Protein AF-0000000086688733 (afdb_homodimer)

pLDDT: mean 89.43, std 11.01, range [38.81, 97.88]

Radius of gyration: 18.64 Å; Cα contacts (8 Å, |Δi|>4): 135; chains: 2; bounding box: 30×59×41 Å

Foldseek 3Di:
DLVVLLVLLVVCLQVVHDLVRSCVVVVDDSCSSVVSLVVVLVVLVVVCVVDVPDDLCNSCVVVVHDSVSSVCSVVVVVVD/DLVVLLVLLVVCLQVVHDLVRSCVVVVDDSCSSVVSVVVVLVVLVVVCVVDVPDDLCNSCVVVVHDSVSSVCSVVVVVVD

Secondary structure (DSSP, 8-state):
-HHHHHHHHHHHHHTT--HHHHHHHHT--HHHHHHHHHHHHHHHHHHHHH-TT--HHHHHHHHT--HHHHHHHHHHHHT-/-HHHHHHHHHHHHHTT--HHHHHHHHT--HHHHHHHHHHHHHHHHHHHHH-TT--HHHHHHHHT--HHHHHHHHHHHHT-

Sequence (160 aa):
MEEEKKHVMFASFRAERSPKEVIQFFNYPKSTVYDQTDEFVAEVKRKANEDRNKSCAKLAAEMGYSKQTIANTINRDLGYMEEEKKHVMFASFRAERSPKEVIQFFNYPKSTVYDQTDEFVAEVKRKANEDRNKSCAKLAAEMGYSKQTIANTINRDLGY

Nearest PDB structures (foldseek):
  2ia0-assembly1_A  TM=8.803E-01  e=1.432E+00  Pyrococcus furiosus
  2cfx-assembly1_C  TM=8.503E-01  e=2.132E+00  Bacillus subtilis
  4pcq-assembly2_C  TM=7.823E-01  e=2.678E+00  Mycobacterium tuberculosis H37Rv
  5duk-assembly1_B  TM=8.386E-01  e=3.989E+00  Thermoplasmatales archaeon SCGC AB-539-N05
  3qp6-assembly1_A-2  TM=6.882E-01  e=3.176E+00  Chromobacterium violaceum

Organism: Caligus rogercresseyi (NCBI:txid217165)

Structure (mmCIF, N/CA/C/O backbone):
data_AF-0000000086688733-model_v1
#
loop_
_entity.id
_entity.type
_entity.pdbx_description
1 polymer 'Uncharacterized protein'
#
loop_
_atom_site.group_PDB
_atom_site.id
_atom_site.type_symbol
_atom_site.label_atom_id
_atom_site.label_alt_id
_atom_site.label_comp_id
_atom_site.label_asym_id
_atom_site.label_entity_id
_atom_site.label_seq_id
_atom_site.pdbx_PDB_ins_code
_atom_site.Cartn_x
_atom_site.Cartn_y
_atom_site.Cartn_z
_atom_site.occupancy
_atom_site.B_iso_or_equiv
_atom_site.auth_seq_id
_atom_site.auth_comp_id
_atom_site.auth_asym_id
_atom_site.auth_atom_id
_atom_site.pdbx_PDB_model_num
ATOM 1 N N . MET A 1 1 ? 6.957 0.441 -9.945 1 65.12 1 MET A N 1
ATOM 2 C CA . MET A 1 1 ? 7.473 0.254 -8.594 1 65.12 1 MET A CA 1
ATOM 3 C C . MET A 1 1 ? 7.418 1.558 -7.801 1 65.12 1 MET A C 1
ATOM 5 O O . MET A 1 1 ? 6.918 1.585 -6.676 1 65.12 1 MET A O 1
ATOM 9 N N . GLU A 1 2 ? 7.762 2.635 -8.5 1 75.75 2 GLU A N 1
ATOM 10 C CA . GLU A 1 2 ? 7.77 3.906 -7.781 1 75.75 2 GLU A CA 1
ATOM 11 C C . GLU A 1 2 ? 6.355 4.359 -7.441 1 75.75 2 GLU A C 1
ATOM 13 O O . GLU A 1 2 ? 6.086 4.789 -6.316 1 75.75 2 GLU A O 1
ATOM 18 N N . GLU A 1 3 ? 5.449 4.125 -8.359 1 84.75 3 GLU A N 1
ATOM 19 C CA . GLU A 1 3 ? 4.066 4.52 -8.125 1 84.75 3 GLU A CA 1
ATOM 20 C C . GLU A 1 3 ? 3.414 3.648 -7.055 1 84.75 3 GLU A C 1
ATOM 22 O O . GLU A 1 3 ? 2.652 4.141 -6.223 1 84.75 3 GLU A O 1
ATOM 27 N N . GLU A 1 4 ? 3.766 2.484 -7.047 1 88.25 4 GLU A N 1
ATOM 28 C CA . GLU A 1 4 ? 3.248 1.554 -6.051 1 88.25 4 GLU A CA 1
ATOM 29 C C . GLU A 1 4 ? 3.664 1.969 -4.641 1 88.25 4 GLU A C 1
ATOM 31 O O . GLU A 1 4 ? 2.834 2.004 -3.729 1 88.25 4 GLU A O 1
ATOM 36 N N . LYS A 1 5 ? 4.883 2.32 -4.551 1 90.94 5 LYS A N 1
ATOM 37 C CA . LYS A 1 5 ? 5.398 2.709 -3.242 1 90.94 5 LYS A CA 1
ATOM 38 C C . LYS A 1 5 ? 4.715 3.977 -2.736 1 90.94 5 LYS A C 1
ATOM 40 O O . LYS A 1 5 ? 4.426 4.098 -1.544 1 90.94 5 LYS A O 1
ATOM 45 N N . LYS A 1 6 ? 4.445 4.832 -3.682 1 90.94 6 LYS A N 1
ATOM 46 C CA . LYS A 1 6 ? 3.766 6.07 -3.318 1 90.94 6 LYS A CA 1
ATOM 47 C C . LYS A 1 6 ? 2.365 5.789 -2.777 1 90.94 6 LYS A C 1
ATOM 49 O O . LYS A 1 6 ? 1.959 6.367 -1.767 1 90.94 6 LYS A O 1
ATOM 54 N N . HIS A 1 7 ? 1.675 4.949 -3.398 1 94.25 7 HIS A N 1
ATOM 55 C CA . HIS A 1 7 ? 0.324 4.617 -2.959 1 94.25 7 HIS A CA 1
ATOM 56 C C . HIS A 1 7 ? 0.345 3.877 -1.626 1 94.25 7 HIS A C 1
ATOM 58 O O . HIS A 1 7 ? -0.545 4.062 -0.793 1 94.25 7 HIS A O 1
ATOM 64 N N . VAL A 1 8 ? 1.324 3.061 -1.447 1 96.81 8 VAL A N 1
ATOM 65 C CA . VAL A 1 8 ? 1.488 2.35 -0.185 1 96.81 8 VAL A CA 1
ATOM 66 C C . VAL A 1 8 ? 1.729 3.348 0.945 1 96.81 8 VAL A C 1
ATOM 68 O O . VAL A 1 8 ? 1.151 3.223 2.027 1 96.81 8 VAL A O 1
ATOM 71 N N . MET A 1 9 ? 2.539 4.289 0.609 1 95.38 9 MET A N 1
ATOM 72 C CA . MET A 1 9 ? 2.85 5.293 1.625 1 95.38 9 MET A CA 1
ATOM 73 C C . MET A 1 9 ? 1.621 6.133 1.951 1 95.38 9 MET A C 1
ATOM 75 O O . MET A 1 9 ? 1.336 6.398 3.121 1 95.38 9 MET A O 1
ATOM 79 N N . PHE A 1 10 ? 0.881 6.48 0.995 1 93.88 10 PHE A N 1
ATOM 80 C CA . PHE A 1 10 ? -0.336 7.254 1.209 1 93.88 10 PHE A CA 1
ATOM 81 C C . PHE A 1 10 ? -1.321 6.484 2.078 1 93.88 10 PHE A C 1
ATOM 83 O O . PHE A 1 10 ? -1.882 7.035 3.029 1 93.88 10 PHE A O 1
ATOM 90 N N . ALA A 1 11 ? -1.487 5.277 1.754 1 96.06 11 ALA A N 1
ATOM 91 C CA . ALA A 1 11 ? -2.393 4.434 2.531 1 96.06 11 ALA A CA 1
ATOM 92 C C . ALA A 1 11 ? -1.896 4.273 3.965 1 96.06 11 ALA A C 1
ATOM 94 O O . ALA A 1 11 ? -2.695 4.23 4.902 1 96.06 11 ALA A O 1
ATOM 95 N N . SER A 1 12 ? -0.616 4.152 4.066 1 96.44 12 SER A N 1
ATOM 96 C CA . SER A 1 12 ? -0.019 3.984 5.387 1 96.44 12 SER A CA 1
ATOM 97 C C . SER A 1 12 ? -0.209 5.23 6.242 1 96.44 12 SER A C 1
ATOM 99 O O . SER A 1 12 ? -0.48 5.133 7.441 1 96.44 12 SER A O 1
ATOM 101 N N . PHE A 1 13 ? -0.098 6.398 5.641 1 93.38 13 PHE A N 1
ATOM 102 C CA . PHE A 1 13 ? -0.333 7.648 6.355 1 93.38 13 PHE A CA 1
ATOM 103 C C . PHE A 1 13 ? -1.78 7.738 6.824 1 93.38 13 PHE A C 1
ATOM 105 O O . PHE A 1 13 ? -2.047 8.148 7.953 1 93.38 13 PHE A O 1
ATOM 112 N N . ARG A 1 14 ? -2.633 7.305 5.977 1 93.06 14 ARG A N 1
ATOM 113 C CA . ARG A 1 14 ? -4.051 7.352 6.312 1 93.06 14 ARG A CA 1
ATOM 114 C C . ARG A 1 14 ? -4.375 6.402 7.461 1 93.06 14 ARG A C 1
ATOM 116 O O . ARG A 1 14 ? -5.25 6.684 8.281 1 93.06 14 ARG A O 1
ATOM 123 N N . ALA A 1 15 ? -3.684 5.398 7.48 1 94.25 15 ALA A N 1
ATOM 124 C CA . ALA A 1 15 ? -3.881 4.398 8.531 1 94.25 15 ALA A CA 1
ATOM 125 C C . ALA A 1 15 ? -3.059 4.738 9.766 1 94.25 15 ALA A C 1
ATOM 127 O O . ALA A 1 15 ? -3.047 3.979 10.742 1 94.25 15 ALA A O 1
ATOM 128 N N . GLU A 1 16 ? -2.297 5.859 9.703 1 92.38 16 GLU A N 1
ATOM 129 C CA . GLU A 1 16 ? -1.505 6.383 10.805 1 92.38 16 GLU A CA 1
ATOM 130 C C . GLU A 1 16 ? -0.425 5.391 11.234 1 92.38 16 GLU A C 1
ATOM 132 O O . GLU A 1 16 ? -0.207 5.18 12.43 1 92.38 16 GLU A O 1
ATOM 137 N N . ARG A 1 17 ? 0.134 4.789 10.25 1 94.88 17 ARG A N 1
ATOM 138 C CA . ARG A 1 17 ? 1.258 3.896 10.508 1 94.88 17 ARG A CA 1
ATOM 139 C C . ARG A 1 17 ? 2.566 4.676 10.594 1 94.88 17 ARG A C 1
ATOM 141 O O . ARG A 1 17 ? 2.795 5.605 9.82 1 94.88 17 ARG A O 1
ATOM 148 N N . SER A 1 18 ? 3.443 4.219 11.531 1 93.06 18 SER A N 1
ATOM 149 C CA . SER A 1 18 ? 4.758 4.844 11.633 1 93.06 18 SER A CA 1
ATOM 150 C C . SER A 1 18 ? 5.695 4.352 10.531 1 93.06 18 SER A C 1
ATOM 152 O O . SER A 1 18 ? 5.48 3.279 9.969 1 93.06 18 SER A O 1
ATOM 154 N N . PRO A 1 19 ? 6.742 5.121 10.258 1 94.5 19 PRO A N 1
ATOM 155 C CA . PRO A 1 19 ? 7.738 4.664 9.289 1 94.5 19 PRO A CA 1
ATOM 156 C C . PRO A 1 19 ? 8.328 3.305 9.641 1 94.5 19 PRO A C 1
ATOM 158 O O . PRO A 1 19 ? 8.531 2.465 8.766 1 94.5 19 PRO A O 1
ATOM 161 N N . LYS A 1 20 ? 8.484 3.094 10.914 1 96.56 20 LYS A N 1
ATOM 162 C CA . LYS A 1 20 ? 9.039 1.82 11.359 1 96.56 20 LYS A CA 1
ATOM 163 C C . LYS A 1 20 ? 8.102 0.664 11.031 1 96.56 20 LYS A C 1
ATOM 165 O O . LYS A 1 20 ? 8.547 -0.394 10.578 1 96.56 20 LYS A O 1
ATOM 170 N N . GLU A 1 21 ? 6.824 0.851 11.258 1 97.19 21 GLU A N 1
ATOM 171 C CA . GLU A 1 21 ? 5.836 -0.18 10.953 1 97.19 21 GLU A CA 1
ATOM 172 C C . GLU A 1 21 ? 5.797 -0.481 9.461 1 97.19 21 GLU A C 1
ATOM 174 O O . GLU A 1 21 ? 5.68 -1.642 9.062 1 97.19 21 GLU A O 1
ATOM 179 N N . VAL A 1 22 ? 5.879 0.521 8.68 1 97.88 22 VAL A N 1
ATOM 180 C CA . VAL A 1 22 ? 5.82 0.369 7.227 1 97.88 22 VAL A CA 1
ATOM 181 C C . VAL A 1 22 ? 7.047 -0.401 6.738 1 97.88 22 VAL A C 1
ATOM 183 O O . VAL A 1 22 ? 6.93 -1.297 5.898 1 97.88 22 VAL A O 1
ATOM 186 N N . ILE A 1 23 ? 8.211 -0.039 7.273 1 97.62 23 ILE A N 1
ATOM 187 C CA . ILE A 1 23 ? 9.461 -0.712 6.914 1 97.62 23 ILE A CA 1
ATOM 188 C C . ILE A 1 23 ? 9.352 -2.201 7.234 1 97.62 23 ILE A C 1
ATOM 190 O O . ILE A 1 23 ? 9.68 -3.047 6.398 1 97.62 23 ILE A O 1
ATOM 194 N N . GLN A 1 24 ? 8.828 -2.494 8.375 1 97.62 24 GLN A N 1
ATOM 195 C CA . GLN A 1 24 ? 8.742 -3.879 8.828 1 97.62 24 GLN A CA 1
ATOM 196 C C . GLN A 1 24 ? 7.688 -4.652 8.039 1 97.62 24 GLN A C 1
ATOM 198 O O . GLN A 1 24 ? 7.883 -5.828 7.723 1 97.62 24 GLN A O 1
ATOM 203 N N . PHE A 1 25 ? 6.645 -3.99 7.699 1 97.69 25 PHE A N 1
ATOM 204 C CA . PHE A 1 25 ? 5.527 -4.66 7.043 1 97.69 25 PHE A CA 1
ATOM 205 C C . PHE A 1 25 ? 5.867 -4.98 5.59 1 97.69 25 PHE A C 1
ATOM 207 O O . PHE A 1 25 ? 5.523 -6.055 5.09 1 97.69 25 PHE A O 1
ATOM 214 N N . PHE A 1 26 ? 6.59 -4.137 4.934 1 97.06 26 PHE A N 1
ATOM 215 C CA . PHE A 1 26 ? 6.801 -4.289 3.5 1 97.06 26 PHE A CA 1
ATOM 216 C C . PHE A 1 26 ? 8.258 -4.645 3.201 1 97.06 26 PHE A C 1
ATOM 218 O O . PHE A 1 26 ? 8.594 -5.008 2.072 1 97.06 26 PHE A O 1
ATOM 225 N N . ASN A 1 27 ? 9.125 -4.535 4.18 1 95.56 27 ASN A N 1
ATOM 226 C CA . ASN A 1 27 ? 10.555 -4.73 4.012 1 95.56 27 ASN A CA 1
ATOM 227 C C . ASN A 1 27 ? 11.148 -3.727 3.027 1 95.56 27 ASN A C 1
ATOM 229 O O . ASN A 1 27 ? 11.938 -4.094 2.154 1 95.56 27 ASN A O 1
ATOM 233 N N . TYR A 1 28 ? 10.648 -2.57 3.121 1 96.25 28 TYR A N 1
ATOM 234 C CA . TYR A 1 28 ? 11.164 -1.483 2.297 1 96.25 28 TYR A CA 1
ATOM 235 C C . TYR A 1 28 ? 12.461 -0.923 2.877 1 96.25 28 TYR A C 1
ATOM 237 O O . TYR A 1 28 ? 12.656 -0.941 4.094 1 96.25 28 TYR A O 1
ATOM 245 N N . PRO A 1 29 ? 13.328 -0.4 1.983 1 96.38 29 PRO A N 1
ATOM 246 C CA . PRO A 1 29 ? 14.5 0.3 2.521 1 96.38 29 PRO A CA 1
ATOM 247 C C . PRO A 1 29 ? 14.117 1.503 3.383 1 96.38 29 PRO A C 1
ATOM 249 O O . PRO A 1 29 ? 13.18 2.227 3.059 1 96.38 29 PRO A O 1
ATOM 252 N N . LYS A 1 30 ? 14.875 1.743 4.426 1 96.5 30 LYS A N 1
ATOM 253 C CA . LYS A 1 30 ? 14.633 2.848 5.348 1 96.5 30 LYS A CA 1
ATOM 254 C C . LYS A 1 30 ? 14.617 4.184 4.613 1 96.5 30 LYS A C 1
ATOM 256 O O . LYS A 1 30 ? 13.727 5.012 4.84 1 96.5 30 LYS A O 1
ATOM 261 N N . SER A 1 31 ? 15.5 4.32 3.748 1 95.94 31 SER A N 1
ATOM 262 C CA . SER A 1 31 ? 15.633 5.594 3.051 1 95.94 31 SER A CA 1
ATOM 263 C C . SER A 1 31 ? 14.375 5.906 2.234 1 95.94 31 SER A C 1
ATOM 265 O O . SER A 1 31 ? 13.914 7.047 2.213 1 95.94 31 SER A O 1
ATOM 267 N N . THR A 1 32 ? 13.867 4.91 1.608 1 94.81 32 THR A N 1
ATOM 268 C CA . THR A 1 32 ? 12.664 5.082 0.796 1 94.81 32 THR A CA 1
ATOM 269 C C . THR A 1 32 ? 11.492 5.543 1.655 1 94.81 32 THR A C 1
ATOM 271 O O . THR A 1 32 ? 10.789 6.492 1.3 1 94.81 32 THR A O 1
ATOM 274 N N . VAL A 1 33 ? 11.328 4.941 2.754 1 96.75 33 VAL A N 1
ATOM 275 C CA . VAL A 1 33 ? 10.195 5.223 3.627 1 96.75 33 VAL A CA 1
ATOM 276 C C . VAL A 1 33 ? 10.359 6.605 4.258 1 96.75 33 VAL A C 1
ATOM 278 O O . VAL A 1 33 ? 9.422 7.406 4.266 1 96.75 33 VAL A O 1
ATOM 281 N N . TYR A 1 34 ? 11.516 6.926 4.66 1 95.94 34 TYR A N 1
ATOM 282 C CA . TYR A 1 34 ? 11.734 8.203 5.336 1 95.94 34 TYR A CA 1
ATOM 283 C C . TYR A 1 34 ? 11.711 9.359 4.34 1 95.94 34 TYR A C 1
ATOM 285 O O . TYR A 1 34 ? 11.227 10.445 4.66 1 95.94 34 TYR A O 1
ATOM 293 N N . ASP A 1 35 ? 12.188 9.086 3.137 1 94.81 35 ASP A N 1
ATOM 294 C CA . ASP A 1 35 ? 12.109 10.117 2.105 1 94.81 35 ASP A CA 1
ATOM 295 C C . ASP A 1 35 ? 10.664 10.484 1.809 1 94.81 35 ASP A C 1
ATOM 297 O O . ASP A 1 35 ? 10.32 11.672 1.72 1 94.81 35 ASP A O 1
ATOM 301 N N . GLN A 1 36 ? 9.883 9.484 1.698 1 94.81 36 GLN A N 1
ATOM 302 C CA . GLN A 1 36 ? 8.469 9.727 1.399 1 94.81 36 GLN A CA 1
ATOM 303 C C . GLN A 1 36 ? 7.762 10.375 2.584 1 94.81 36 GLN A C 1
ATOM 305 O O . GLN A 1 36 ? 6.859 11.195 2.398 1 94.81 36 GLN A O 1
ATOM 310 N N . THR A 1 37 ? 8.086 9.984 3.754 1 94.25 37 THR A N 1
ATOM 311 C CA . THR A 1 37 ? 7.516 10.586 4.953 1 94.25 37 THR A CA 1
ATOM 312 C C . THR A 1 37 ? 7.875 12.07 5.035 1 94.25 37 THR A C 1
ATOM 314 O O . THR A 1 37 ? 7.02 12.906 5.328 1 94.25 37 THR A O 1
ATOM 317 N N . ASP A 1 38 ? 9.133 12.336 4.738 1 93.25 38 ASP A N 1
ATOM 318 C CA . ASP A 1 38 ? 9.594 13.719 4.762 1 93.25 38 ASP A CA 1
ATOM 319 C C . ASP A 1 38 ? 8.859 14.562 3.719 1 93.25 38 ASP A C 1
ATOM 321 O O . ASP A 1 38 ? 8.516 15.719 3.973 1 93.25 38 ASP A O 1
ATOM 325 N N . GLU A 1 39 ? 8.688 14 2.607 1 93.75 39 GLU A N 1
ATOM 326 C CA . GLU A 1 39 ? 7.961 14.703 1.553 1 93.75 39 GLU A CA 1
ATOM 327 C C . GLU A 1 39 ? 6.527 15.008 1.98 1 93.75 39 GLU A C 1
ATOM 329 O O . GLU A 1 39 ? 6.008 16.094 1.704 1 93.75 39 GLU A O 1
ATOM 334 N N . PHE A 1 40 ? 5.941 14.031 2.584 1 93.94 40 PHE A N 1
ATOM 335 C CA . PHE A 1 40 ? 4.582 14.203 3.088 1 93.94 40 PHE A CA 1
ATOM 336 C C . PHE A 1 40 ? 4.531 15.328 4.121 1 93.94 40 PHE A C 1
ATOM 338 O O . PHE A 1 40 ? 3.666 16.203 4.051 1 93.94 40 PHE A O 1
ATOM 345 N N . VAL A 1 41 ? 5.391 15.328 5.031 1 93 41 VAL A N 1
ATOM 346 C CA . VAL A 1 41 ? 5.441 16.328 6.086 1 93 41 VAL A CA 1
ATOM 347 C C . VAL A 1 41 ? 5.648 17.719 5.473 1 93 41 VAL A C 1
ATOM 349 O O . VAL A 1 41 ? 4.984 18.688 5.863 1 93 41 VAL A O 1
ATOM 352 N N . ALA A 1 42 ? 6.523 17.781 4.52 1 93.19 42 ALA A N 1
ATOM 353 C CA . ALA A 1 42 ? 6.812 19.062 3.854 1 93.19 42 ALA A CA 1
ATOM 354 C C . ALA A 1 42 ? 5.574 19.594 3.139 1 93.19 42 ALA A C 1
ATOM 356 O O . ALA A 1 42 ? 5.312 20.797 3.16 1 93.19 42 ALA A O 1
ATOM 357 N N . GLU A 1 43 ? 4.891 18.719 2.557 1 93.25 43 GLU A N 1
ATOM 358 C CA . GLU A 1 43 ? 3.678 19.109 1.849 1 93.25 43 GLU A CA 1
ATOM 359 C C . GLU A 1 43 ? 2.617 19.625 2.818 1 93.25 43 GLU A C 1
ATOM 361 O O . GLU A 1 43 ? 1.952 20.625 2.545 1 93.25 43 GLU A O 1
ATOM 366 N N . VAL A 1 44 ? 2.412 18.922 3.848 1 92.81 44 VAL A N 1
ATOM 367 C CA . VAL A 1 44 ? 1.442 19.328 4.859 1 92.81 44 VAL A CA 1
ATOM 368 C C . VAL A 1 44 ? 1.807 20.719 5.395 1 92.81 44 VAL A C 1
ATOM 370 O O . VAL A 1 44 ? 0.944 21.594 5.512 1 92.81 44 VAL A O 1
ATOM 373 N N . LYS A 1 45 ? 3.035 20.891 5.613 1 90.62 45 LYS A N 1
ATOM 374 C CA . LYS A 1 45 ? 3.506 22.156 6.152 1 90.62 45 LYS A CA 1
ATOM 375 C C . LYS A 1 45 ? 3.332 23.281 5.137 1 90.62 45 LYS A C 1
ATOM 377 O O . LYS A 1 45 ? 2.941 24.406 5.496 1 90.62 45 LYS A O 1
ATOM 382 N N . ARG A 1 46 ? 3.703 22.984 4.012 1 92.44 46 ARG A N 1
ATOM 383 C CA . ARG A 1 46 ? 3.564 23.969 2.949 1 92.44 46 ARG A CA 1
ATOM 384 C C . ARG A 1 46 ? 2.119 24.438 2.83 1 92.44 46 ARG A C 1
ATOM 386 O O . ARG A 1 46 ? 1.858 25.641 2.773 1 92.44 46 ARG A O 1
ATOM 393 N N . LYS A 1 47 ? 1.259 23.562 2.812 1 91.94 47 LYS A N 1
ATOM 394 C CA . LYS A 1 47 ? -0.158 23.891 2.676 1 91.94 47 LYS A CA 1
ATOM 395 C C . LYS A 1 47 ? -0.671 24.641 3.904 1 91.94 47 LYS A C 1
ATOM 397 O O . LYS A 1 47 ? -1.501 25.531 3.785 1 91.94 47 LYS A O 1
ATOM 402 N N . ALA A 1 48 ? -0.232 24.188 5.066 1 89.25 48 ALA A N 1
ATOM 403 C CA . ALA A 1 48 ? -0.604 24.859 6.305 1 89.25 48 ALA A CA 1
ATOM 404 C C . ALA A 1 48 ? -0.107 26.297 6.309 1 89.25 48 ALA A C 1
ATOM 406 O O . ALA A 1 48 ? -0.789 27.203 6.812 1 89.25 48 ALA A O 1
ATOM 407 N N . ASN A 1 49 ? 1.015 26.516 5.672 1 89.31 49 ASN A N 1
ATOM 408 C CA . ASN A 1 49 ? 1.629 27.828 5.656 1 89.31 49 ASN A CA 1
ATOM 409 C C . ASN A 1 49 ? 1.008 28.734 4.586 1 89.31 49 ASN A C 1
ATOM 411 O O . ASN A 1 49 ? 1.059 29.953 4.691 1 89.31 49 ASN A O 1
ATOM 415 N N . GLU A 1 50 ? 0.614 28.141 3.561 1 90.19 50 GLU A N 1
ATOM 416 C CA . GLU A 1 50 ? -0.03 28.891 2.49 1 90.19 50 GLU A CA 1
ATOM 417 C C . GLU A 1 50 ? -1.284 29.609 2.994 1 90.19 50 GLU A C 1
ATOM 419 O O . GLU A 1 50 ? -1.614 30.703 2.531 1 90.19 50 GLU A O 1
ATOM 424 N N . ASP A 1 51 ? -2.027 28.984 3.881 1 84.25 51 ASP A N 1
ATOM 425 C CA . ASP A 1 51 ? -3.191 29.594 4.52 1 84.25 51 ASP A CA 1
ATOM 426 C C . ASP A 1 51 ? -3.207 29.297 6.02 1 84.25 51 ASP A C 1
ATOM 428 O O . ASP A 1 51 ? -3.797 28.312 6.461 1 84.25 51 ASP A O 1
ATOM 432 N N . ARG A 1 52 ? -2.748 30.172 6.77 1 79.81 52 ARG A N 1
ATOM 433 C CA . ARG A 1 52 ? -2.566 30.016 8.203 1 79.81 52 ARG A CA 1
ATOM 434 C C . ARG A 1 52 ? -3.906 30.031 8.938 1 79.81 52 ARG A C 1
ATOM 436 O O . ARG A 1 52 ? -4.012 29.562 10.07 1 79.81 52 ARG A O 1
ATOM 443 N N . ASN A 1 53 ? -4.863 30.5 8.234 1 83.38 53 ASN A N 1
ATOM 444 C CA . ASN A 1 53 ? -6.188 30.562 8.852 1 83.38 53 ASN A CA 1
ATOM 445 C C . ASN A 1 53 ? -6.969 29.281 8.617 1 83.38 53 ASN A C 1
ATOM 447 O O . ASN A 1 53 ? -8.078 29.109 9.141 1 83.38 53 ASN A O 1
ATOM 451 N N . LYS A 1 54 ? -6.32 28.391 7.914 1 85.5 54 LYS A N 1
ATOM 452 C CA . LYS A 1 54 ? -6.992 27.141 7.621 1 85.5 54 LYS A CA 1
ATOM 453 C C . LYS A 1 54 ? -6.945 26.203 8.82 1 85.5 54 LYS A C 1
ATOM 455 O O . LYS A 1 54 ? -5.887 26 9.422 1 85.5 54 LYS A O 1
ATOM 460 N N . SER A 1 55 ? -8.078 25.812 9.203 1 89.38 55 SER A N 1
ATOM 461 C CA . SER A 1 55 ? -8.141 24.859 10.305 1 89.38 55 SER A CA 1
ATOM 462 C C . SER A 1 55 ? -7.574 23.5 9.898 1 89.38 55 SER A C 1
ATOM 464 O O . SER A 1 55 ? -7.488 23.188 8.711 1 89.38 55 SER A O 1
ATOM 466 N N . CYS A 1 56 ? -7.09 22.766 10.844 1 89.12 56 CYS A N 1
ATOM 467 C CA . CYS A 1 56 ? -6.605 21.406 10.625 1 89.12 56 CYS A CA 1
ATOM 468 C C . CYS A 1 56 ? -7.656 20.562 9.922 1 89.12 56 CYS A C 1
ATOM 470 O O . CYS A 1 56 ? -7.328 19.719 9.078 1 89.12 56 CYS A O 1
ATOM 472 N N . ALA A 1 57 ? -8.875 20.891 10.281 1 91.81 57 ALA A N 1
ATOM 473 C CA . ALA A 1 57 ? -9.977 20.125 9.703 1 91.81 57 ALA A CA 1
ATOM 474 C C . ALA A 1 57 ? -10.102 20.391 8.203 1 91.81 57 ALA A C 1
ATOM 476 O O . ALA A 1 57 ? -10.328 19.469 7.418 1 91.81 57 ALA A O 1
ATOM 477 N N . LYS A 1 58 ? -10 21.578 7.805 1 93.5 58 LYS A N 1
ATOM 478 C CA . LYS A 1 58 ? -10.094 21.953 6.395 1 93.5 58 LYS A CA 1
ATOM 479 C C . LYS A 1 58 ? -8.906 21.406 5.605 1 93.5 58 LYS A C 1
ATOM 481 O O . LYS A 1 58 ? -9.062 20.938 4.48 1 93.5 58 LYS A O 1
ATOM 486 N N . LEU A 1 59 ? -7.73 21.531 6.16 1 93.5 59 LEU A N 1
ATOM 487 C CA . LEU A 1 59 ? -6.527 21 5.527 1 93.5 59 LEU A CA 1
ATOM 488 C C . LEU A 1 59 ? -6.629 19.484 5.332 1 93.5 59 LEU A C 1
ATOM 490 O O . LEU A 1 59 ? -6.27 18.969 4.273 1 93.5 59 LEU A O 1
ATOM 494 N N . ALA A 1 60 ? -7.086 18.844 6.344 1 94.25 60 ALA A N 1
ATOM 495 C CA . ALA A 1 60 ? -7.27 17.391 6.301 1 94.25 60 ALA A CA 1
ATOM 496 C C . ALA A 1 60 ? -8.219 16.984 5.172 1 94.25 60 ALA A C 1
ATOM 498 O O . ALA A 1 60 ? -7.93 16.062 4.41 1 94.25 60 ALA A O 1
ATOM 499 N N . ALA A 1 61 ? -9.297 17.75 5.047 1 94.19 61 ALA A N 1
ATOM 500 C CA . ALA A 1 61 ? -10.273 17.469 4.004 1 94.19 61 ALA A CA 1
ATOM 501 C C . ALA A 1 61 ? -9.68 17.688 2.615 1 94.19 61 ALA A C 1
ATOM 503 O O . ALA A 1 61 ? -9.906 16.891 1.701 1 94.19 61 ALA A O 1
ATOM 504 N N . GLU A 1 62 ? -8.938 18.672 2.473 1 92.62 62 GLU A N 1
ATOM 505 C CA . GLU A 1 62 ? -8.32 19 1.192 1 92.62 62 GLU A CA 1
ATOM 506 C C . GLU A 1 62 ? -7.305 17.953 0.777 1 92.62 62 GLU A C 1
ATOM 508 O O . GLU A 1 62 ? -7.156 17.656 -0.411 1 92.62 62 GLU A O 1
ATOM 513 N N . MET A 1 63 ? -6.664 17.406 1.714 1 92.69 63 MET A N 1
ATOM 514 C CA . MET A 1 63 ? -5.578 16.469 1.414 1 92.69 63 MET A CA 1
ATOM 515 C C . MET A 1 63 ? -6.062 15.031 1.456 1 92.69 63 MET A C 1
ATOM 517 O O . MET A 1 63 ? -5.363 14.117 1.008 1 92.69 63 MET A O 1
ATOM 521 N N . GLY A 1 64 ? -7.188 14.844 1.993 1 91.69 64 GLY A N 1
ATOM 522 C CA . GLY A 1 64 ? -7.742 13.5 2.027 1 91.69 64 GLY A CA 1
ATOM 523 C C . GLY A 1 64 ? -7.23 12.672 3.193 1 91.69 64 GLY A C 1
ATOM 524 O O . GLY A 1 64 ? -7.023 11.461 3.061 1 91.69 64 GLY A O 1
ATOM 525 N N . TYR A 1 65 ? -6.941 13.312 4.277 1 94.06 65 TYR A N 1
ATOM 526 C CA . TYR A 1 65 ? -6.477 12.641 5.48 1 94.06 65 TYR A CA 1
ATOM 527 C C . TYR A 1 65 ? -7.363 12.984 6.676 1 94.06 65 TYR A C 1
ATOM 529 O O . TYR A 1 65 ? -8.211 13.875 6.59 1 94.06 65 TYR A O 1
ATOM 537 N N . SER A 1 66 ? -7.207 12.219 7.715 1 93 66 SER A N 1
ATOM 538 C CA . SER A 1 66 ? -7.922 12.547 8.945 1 93 66 SER A CA 1
ATOM 539 C C . SER A 1 66 ? -7.332 13.781 9.617 1 93 66 SER A C 1
ATOM 541 O O . SER A 1 66 ? -6.16 14.109 9.406 1 93 66 SER A O 1
ATOM 543 N N . LYS A 1 67 ? -8.164 14.406 10.383 1 92.88 67 LYS A N 1
ATOM 544 C CA . LYS A 1 67 ? -7.676 15.531 11.18 1 92.88 67 LYS A CA 1
ATOM 545 C C . LYS A 1 67 ? -6.52 15.109 12.086 1 92.88 67 LYS A C 1
ATOM 547 O O . LYS A 1 67 ? -5.57 15.867 12.273 1 92.88 67 LYS A O 1
ATOM 552 N N . GLN A 1 68 ? -6.613 13.914 12.555 1 91 68 GLN A N 1
ATOM 553 C CA . GLN A 1 68 ? -5.59 13.398 13.461 1 91 68 GLN A CA 1
ATOM 554 C C . GLN A 1 68 ? -4.254 13.234 12.742 1 91 68 GLN A C 1
ATOM 556 O O . GLN A 1 68 ? -3.203 13.586 13.289 1 91 68 GLN A O 1
ATOM 561 N N . THR A 1 69 ? -4.324 12.75 11.555 1 91.5 69 THR A N 1
ATOM 562 C CA . THR A 1 69 ? -3.115 12.555 10.758 1 91.5 69 THR A CA 1
ATOM 563 C C . THR A 1 69 ? -2.42 13.891 10.492 1 91.5 69 THR A C 1
ATOM 565 O O . THR A 1 69 ? -1.202 14 10.656 1 91.5 69 THR A O 1
ATOM 568 N N . ILE A 1 70 ? -3.197 14.898 10.125 1 93.12 70 ILE A N 1
ATOM 569 C CA . ILE A 1 70 ? -2.666 16.219 9.805 1 93.12 70 ILE A CA 1
ATOM 570 C C . ILE A 1 70 ? -2.146 16.891 11.078 1 93.12 70 ILE A C 1
ATOM 572 O O . ILE A 1 70 ? -1.04 17.438 11.086 1 93.12 70 ILE A O 1
ATOM 576 N N . ALA A 1 71 ? -2.883 16.75 12.18 1 89.62 71 ALA A N 1
ATOM 577 C CA . ALA A 1 71 ? -2.496 17.359 13.445 1 89.62 71 ALA A CA 1
ATOM 578 C C . ALA A 1 71 ? -1.198 16.75 13.969 1 89.62 71 ALA A C 1
ATOM 580 O O . ALA A 1 71 ? -0.302 17.469 14.414 1 89.62 71 ALA A O 1
ATOM 581 N N . ASN A 1 72 ? -1.117 15.461 13.875 1 87.38 72 ASN A N 1
ATOM 582 C CA . ASN A 1 72 ? 0.087 14.773 14.32 1 87.38 72 ASN A CA 1
ATOM 583 C C . ASN A 1 72 ? 1.306 15.18 13.5 1 87.38 72 ASN A C 1
ATOM 585 O O . ASN A 1 72 ? 2.416 15.273 14.023 1 87.38 72 ASN A O 1
ATOM 589 N N . THR A 1 73 ? 1.069 15.312 12.297 1 89.12 73 THR A N 1
ATOM 590 C CA . THR A 1 73 ? 2.152 15.688 11.391 1 89.12 73 THR A CA 1
ATOM 591 C C . THR A 1 73 ? 2.633 17.109 11.68 1 89.12 73 THR A C 1
ATOM 593 O O . THR A 1 73 ? 3.84 17.359 11.719 1 89.12 73 THR A O 1
ATOM 596 N N . ILE A 1 74 ? 1.737 17.938 11.898 1 84.56 74 ILE A N 1
ATOM 597 C CA . ILE A 1 74 ? 2.066 19.344 12.18 1 84.56 74 ILE A CA 1
ATOM 598 C C . ILE A 1 74 ? 2.754 19.438 13.539 1 84.56 74 ILE A C 1
ATOM 600 O O . ILE A 1 74 ? 3.73 20.172 13.695 1 84.56 74 ILE A O 1
ATOM 604 N N . ASN A 1 75 ? 2.246 18.594 14.461 1 80.12 75 ASN A N 1
ATOM 605 C CA . ASN A 1 75 ? 2.793 18.656 15.812 1 80.12 75 ASN A CA 1
ATOM 606 C C . ASN A 1 75 ? 4.168 18 15.891 1 80.12 75 ASN A C 1
ATOM 608 O O . ASN A 1 75 ? 5.012 18.391 16.688 1 80.12 75 ASN A O 1
ATOM 612 N N . ARG A 1 76 ? 4.277 16.891 15.25 1 67.69 76 ARG A N 1
ATOM 613 C CA . ARG A 1 76 ? 5.586 16.234 15.211 1 67.69 76 ARG A CA 1
ATOM 614 C C . ARG A 1 76 ? 6.672 17.219 14.781 1 67.69 76 ARG A C 1
ATOM 616 O O . ARG A 1 76 ? 7.781 17.203 15.312 1 67.69 76 ARG A O 1
ATOM 623 N N . ASP A 1 77 ? 6.312 17.844 13.852 1 58.06 77 ASP A N 1
ATOM 624 C CA . ASP A 1 77 ? 7.293 18.812 13.391 1 58.06 77 ASP A CA 1
ATOM 625 C C . ASP A 1 77 ? 7.477 19.938 14.414 1 58.06 77 ASP A C 1
ATOM 627 O O . ASP A 1 77 ? 8.562 20.516 14.531 1 58.06 77 ASP A O 1
ATOM 631 N N . LEU A 1 78 ? 6.371 20.188 15.016 1 51.31 78 LEU A N 1
ATOM 632 C CA . LEU A 1 78 ? 6.488 21.281 15.961 1 51.31 78 LEU A CA 1
ATOM 633 C C . LEU A 1 78 ? 7.105 20.812 17.281 1 51.31 78 LEU A C 1
ATOM 635 O O . LEU A 1 78 ? 7.473 21.625 18.125 1 51.31 78 LEU A O 1
ATOM 639 N N . GLY A 1 79 ? 7.598 19.625 17.266 1 47 79 GLY A N 1
ATOM 640 C CA . GLY A 1 79 ? 8.188 19.188 18.516 1 47 79 GLY A CA 1
ATOM 641 C C . GLY A 1 79 ? 7.172 19.062 19.641 1 47 79 GLY A C 1
ATOM 642 O O . GLY A 1 79 ? 7.543 19.047 20.812 1 47 79 GLY A O 1
ATOM 643 N N . TYR A 1 80 ? 6.004 19.297 19.375 1 38.81 80 TYR A N 1
ATOM 644 C CA . TYR A 1 80 ? 5.109 19.203 20.516 1 38.81 80 TYR A CA 1
ATOM 645 C C . TYR A 1 80 ? 4.691 17.766 20.766 1 38.81 80 TYR A C 1
ATOM 647 O O . TYR A 1 80 ? 4.648 16.953 19.844 1 38.81 80 TYR A O 1
ATOM 655 N N . MET B 1 1 ? -8.977 6.184 -4.688 1 66 1 MET B N 1
ATOM 656 C CA . MET B 1 1 ? -9.102 5.242 -3.576 1 66 1 MET B CA 1
ATOM 657 C C . MET B 1 1 ? -8.992 3.803 -4.066 1 66 1 MET B C 1
ATOM 659 O O . MET B 1 1 ? -8.219 3.01 -3.521 1 66 1 MET B O 1
ATOM 663 N N . GLU B 1 2 ? -9.625 3.564 -5.207 1 76.12 2 GLU B N 1
ATOM 664 C CA . GLU B 1 2 ? -9.594 2.191 -5.703 1 76.12 2 GLU B CA 1
ATOM 665 C C . GLU B 1 2 ? -8.203 1.814 -6.199 1 76.12 2 GLU B C 1
ATOM 667 O O . GLU B 1 2 ? -7.703 0.727 -5.902 1 76.12 2 GLU B O 1
ATOM 672 N N . GLU B 1 3 ? -7.547 2.752 -6.832 1 84.81 3 GLU B N 1
ATOM 673 C CA . GLU B 1 3 ? -6.199 2.49 -7.336 1 84.81 3 GLU B CA 1
ATOM 674 C C . GLU B 1 3 ? -5.199 2.342 -6.195 1 84.81 3 GLU B C 1
ATOM 676 O O . GLU B 1 3 ? -4.312 1.486 -6.246 1 84.81 3 GLU B O 1
ATOM 681 N N . GLU B 1 4 ? -5.406 3.053 -5.238 1 88.44 4 GLU B N 1
ATOM 682 C CA . GLU B 1 4 ? -4.543 2.982 -4.066 1 88.44 4 GLU B CA 1
ATOM 683 C C . GLU B 1 4 ? -4.629 1.609 -3.4 1 88.44 4 GLU B C 1
ATOM 685 O O . GLU B 1 4 ? -3.602 1.008 -3.076 1 88.44 4 GLU B O 1
ATOM 690 N N . LYS B 1 5 ? -5.816 1.163 -3.287 1 90.81 5 LYS B N 1
ATOM 691 C CA . LYS B 1 5 ? -6.02 -0.132 -2.643 1 90.81 5 LYS B CA 1
ATOM 692 C C . LYS B 1 5 ? -5.379 -1.254 -3.455 1 90.81 5 LYS B C 1
ATOM 694 O O . LYS B 1 5 ? -4.805 -2.188 -2.891 1 90.81 5 LYS B O 1
ATOM 699 N N . LYS B 1 6 ? -5.465 -1.084 -4.742 1 90.69 6 LYS B N 1
ATOM 700 C CA . LYS B 1 6 ? -4.863 -2.082 -5.621 1 90.69 6 LYS B CA 1
ATOM 701 C C . LYS B 1 6 ? -3.348 -2.131 -5.441 1 90.69 6 LYS B C 1
ATOM 703 O O . LYS B 1 6 ? -2.762 -3.211 -5.359 1 90.69 6 LYS B O 1
ATOM 708 N N . HIS B 1 7 ? -2.76 -1.027 -5.371 1 94.06 7 HIS B N 1
ATOM 709 C CA . HIS B 1 7 ? -1.312 -0.97 -5.207 1 94.06 7 HIS B CA 1
ATOM 710 C C . HIS B 1 7 ? -0.893 -1.477 -3.832 1 94.06 7 HIS B C 1
ATOM 712 O O . HIS B 1 7 ? 0.16 -2.104 -3.691 1 94.06 7 HIS B O 1
ATOM 718 N N . VAL B 1 8 ? -1.683 -1.195 -2.855 1 96.75 8 VAL B N 1
ATOM 719 C CA . VAL B 1 8 ? -1.424 -1.697 -1.51 1 96.75 8 VAL B CA 1
ATOM 720 C C . VAL B 1 8 ? -1.471 -3.223 -1.51 1 96.75 8 VAL B C 1
ATOM 722 O O . VAL B 1 8 ? -0.614 -3.877 -0.909 1 96.75 8 VAL B O 1
ATOM 725 N N . MET B 1 9 ? -2.443 -3.691 -2.203 1 95.25 9 MET B N 1
ATOM 726 C CA . MET B 1 9 ? -2.588 -5.145 -2.25 1 95.25 9 MET B CA 1
ATOM 727 C C . MET B 1 9 ? -1.423 -5.781 -2.998 1 95.25 9 MET B C 1
ATOM 729 O O . MET B 1 9 ? -0.873 -6.793 -2.553 1 95.25 9 MET B O 1
ATOM 733 N N . PHE B 1 10 ? -1.015 -5.203 -4.035 1 93.56 10 PHE B N 1
ATOM 734 C CA . PHE B 1 10 ? 0.116 -5.719 -4.797 1 93.56 10 PHE B CA 1
ATOM 735 C C . PHE B 1 10 ? 1.38 -5.742 -3.945 1 93.56 10 PHE B C 1
ATOM 737 O O . PHE B 1 10 ? 2.1 -6.742 -3.92 1 93.56 10 PHE B O 1
ATOM 744 N N . ALA B 1 11 ? 1.589 -4.684 -3.299 1 95.94 11 ALA B N 1
ATOM 745 C CA . ALA B 1 11 ? 2.762 -4.598 -2.432 1 95.94 11 ALA B CA 1
ATOM 746 C C . ALA B 1 11 ? 2.686 -5.617 -1.3 1 95.94 11 ALA B C 1
ATOM 748 O O . ALA B 1 11 ? 3.701 -6.188 -0.902 1 95.94 11 ALA B O 1
ATOM 749 N N . SER B 1 12 ? 1.504 -5.781 -0.81 1 96.25 12 SER B N 1
ATOM 750 C CA . SER B 1 12 ? 1.304 -6.73 0.281 1 96.25 12 SER B CA 1
ATOM 751 C C . SER B 1 12 ? 1.569 -8.156 -0.175 1 96.25 12 SER B C 1
ATOM 753 O O . SER B 1 12 ? 2.158 -8.953 0.563 1 96.25 12 SER B O 1
ATOM 755 N N . PHE B 1 13 ? 1.172 -8.484 -1.389 1 92.94 13 PHE B N 1
ATOM 756 C CA . PHE B 1 13 ? 1.442 -9.805 -1.94 1 92.94 13 PHE B CA 1
ATOM 757 C C . PHE B 1 13 ? 2.941 -10.031 -2.102 1 92.94 13 PHE B C 1
ATOM 759 O O . PHE B 1 13 ? 3.451 -11.102 -1.782 1 92.94 13 PHE B O 1
ATOM 766 N N . ARG B 1 14 ? 3.584 -9.016 -2.52 1 92.81 14 ARG B N 1
ATOM 767 C CA . ARG B 1 14 ? 5.027 -9.117 -2.715 1 92.81 14 ARG B CA 1
ATOM 768 C C . ARG B 1 14 ? 5.746 -9.312 -1.386 1 92.81 14 ARG B C 1
ATOM 770 O O . ARG B 1 14 ? 6.77 -10 -1.322 1 92.81 14 ARG B O 1
ATOM 777 N N . ALA B 1 15 ? 5.211 -8.758 -0.448 1 94.12 15 ALA B N 1
ATOM 778 C CA . ALA B 1 15 ? 5.793 -8.859 0.889 1 94.12 15 ALA B CA 1
ATOM 779 C C . ALA B 1 15 ? 5.285 -10.109 1.609 1 94.12 15 ALA B C 1
ATOM 781 O O . ALA B 1 15 ? 5.617 -10.336 2.775 1 94.12 15 ALA B O 1
ATOM 782 N N . GLU B 1 16 ? 4.398 -10.883 0.94 1 92.06 16 GLU B N 1
ATOM 783 C CA . GLU B 1 16 ? 3.863 -12.148 1.432 1 92.06 16 GLU B CA 1
ATOM 784 C C . GLU B 1 16 ? 3.057 -11.945 2.711 1 92.06 16 GLU B C 1
ATOM 786 O O . GLU B 1 16 ? 3.188 -12.727 3.662 1 92.06 16 GLU B O 1
ATOM 791 N N . ARG B 1 17 ? 2.34 -10.883 2.707 1 94.75 17 ARG B N 1
ATOM 792 C CA . ARG B 1 17 ? 1.435 -10.633 3.822 1 94.75 17 ARG B CA 1
ATOM 793 C C . ARG B 1 17 ? 0.11 -11.367 3.631 1 94.75 17 ARG B C 1
ATOM 795 O O . ARG B 1 17 ? -0.418 -11.422 2.52 1 94.75 17 ARG B O 1
ATOM 802 N N . SER B 1 18 ? -0.438 -11.852 4.766 1 92.81 18 SER B N 1
ATOM 803 C CA . SER B 1 18 ? -1.743 -12.508 4.703 1 92.81 18 SER B CA 1
ATOM 804 C C . SER B 1 18 ? -2.869 -11.477 4.637 1 92.81 18 SER B C 1
ATOM 806 O O . SER B 1 18 ? -2.689 -10.32 5.031 1 92.81 18 SER B O 1
ATOM 808 N N . PRO B 1 19 ? -4.035 -11.914 4.156 1 94.38 19 PRO B N 1
ATOM 809 C CA . PRO B 1 19 ? -5.191 -11.016 4.16 1 94.38 19 PRO B CA 1
ATOM 810 C C . PRO B 1 19 ? -5.504 -10.461 5.551 1 94.38 19 PRO B C 1
ATOM 812 O O . PRO B 1 19 ? -5.828 -9.281 5.691 1 94.38 19 PRO B O 1
ATOM 815 N N . LYS B 1 20 ? -5.293 -11.289 6.535 1 96.44 20 LYS B N 1
ATOM 816 C CA . LYS B 1 20 ? -5.559 -10.859 7.902 1 96.44 20 LYS B CA 1
ATOM 817 C C . LYS B 1 20 ? -4.609 -9.734 8.32 1 96.44 20 LYS B C 1
ATOM 819 O O . LYS B 1 20 ? -5.027 -8.766 8.945 1 96.44 20 LYS B O 1
ATOM 824 N N . GLU B 1 21 ? -3.334 -9.875 7.984 1 97.12 21 GLU B N 1
ATOM 825 C CA . GLU B 1 21 ? -2.348 -8.852 8.312 1 97.12 21 GLU B CA 1
ATOM 826 C C . GLU B 1 21 ? -2.668 -7.535 7.613 1 97.12 21 GLU B C 1
ATOM 828 O O . GLU B 1 21 ? -2.521 -6.461 8.203 1 97.12 21 GLU B O 1
ATOM 833 N N . VAL B 1 22 ? -3.076 -7.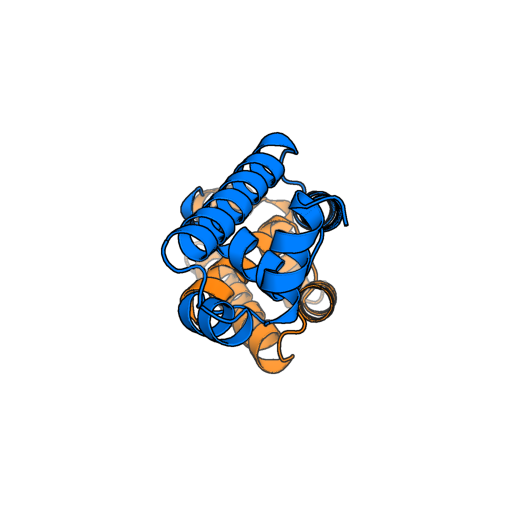621 6.41 1 97.81 22 VAL B N 1
ATOM 834 C CA . VAL B 1 22 ? -3.391 -6.434 5.625 1 97.81 22 VAL B CA 1
ATOM 835 C C . VAL B 1 22 ? -4.602 -5.723 6.227 1 97.81 22 VAL B C 1
ATOM 837 O O . VAL B 1 22 ? -4.605 -4.496 6.355 1 97.81 22 VAL B O 1
ATOM 840 N N . ILE B 1 23 ? -5.625 -6.508 6.578 1 97.56 23 ILE B N 1
ATOM 841 C CA . ILE B 1 23 ? -6.832 -5.961 7.191 1 97.56 23 ILE B CA 1
ATOM 842 C C . ILE B 1 23 ? -6.465 -5.211 8.477 1 97.56 23 ILE B C 1
ATOM 844 O O . ILE B 1 23 ? -6.91 -4.082 8.688 1 97.56 23 ILE B O 1
ATOM 848 N N . GLN B 1 24 ? -5.617 -5.801 9.25 1 97.62 24 GLN B N 1
ATOM 849 C CA . GLN B 1 24 ? -5.246 -5.223 10.539 1 97.62 24 GLN B CA 1
ATOM 850 C C . GLN B 1 24 ? -4.359 -3.992 10.352 1 97.62 24 GLN B C 1
ATOM 852 O O . GLN B 1 24 ? -4.48 -3.016 11.094 1 97.62 24 GLN B O 1
ATOM 857 N N . PHE B 1 25 ? -3.529 -4.023 9.383 1 97.62 25 PHE B N 1
ATOM 858 C CA . PHE B 1 25 ? -2.559 -2.955 9.188 1 97.62 25 PHE B CA 1
ATOM 859 C C . PHE B 1 25 ? -3.232 -1.709 8.625 1 97.62 25 PHE B C 1
ATOM 861 O O . PHE B 1 25 ? -2.906 -0.588 9.023 1 97.62 25 PHE B O 1
ATOM 868 N N . PHE B 1 26 ? -4.219 -1.884 7.785 1 97.06 26 PHE B N 1
ATOM 869 C CA . PHE B 1 26 ? -4.789 -0.743 7.078 1 97.06 26 PHE B CA 1
ATOM 870 C C . PHE B 1 26 ? -6.219 -0.482 7.539 1 97.06 26 PHE B C 1
ATOM 872 O O . PHE B 1 26 ? -6.801 0.554 7.215 1 97.06 26 PHE B O 1
ATOM 879 N N . ASN B 1 27 ? -6.801 -1.391 8.281 1 95.62 27 ASN B N 1
ATOM 880 C CA . ASN B 1 27 ? -8.203 -1.333 8.695 1 95.62 27 ASN B CA 1
ATOM 881 C C . ASN B 1 27 ? -9.141 -1.322 7.496 1 95.62 27 ASN B C 1
ATOM 883 O O . ASN B 1 27 ? -10.094 -0.541 7.453 1 95.62 27 ASN B O 1
ATOM 887 N N . TYR B 1 28 ? -8.773 -2.078 6.539 1 96.19 28 TYR B N 1
ATOM 888 C CA . TYR B 1 28 ? -9.609 -2.236 5.355 1 96.19 28 TYR B CA 1
ATOM 889 C C . TYR B 1 28 ? -10.758 -3.203 5.625 1 96.19 28 TYR B C 1
ATOM 891 O O . TYR B 1 28 ? -10.625 -4.121 6.438 1 96.19 28 TYR B O 1
ATOM 899 N N . PRO B 1 29 ? -11.891 -2.98 4.922 1 96.25 29 PRO B N 1
ATOM 900 C CA . PRO B 1 29 ? -12.953 -3.988 5.035 1 96.25 29 PRO B CA 1
ATOM 901 C C . PRO B 1 29 ? -12.5 -5.371 4.562 1 96.25 29 PRO B C 1
ATOM 903 O O . PRO B 1 29 ? -11.766 -5.48 3.578 1 96.25 29 PRO B O 1
ATOM 906 N N . LYS B 1 30 ? -12.969 -6.395 5.227 1 96.4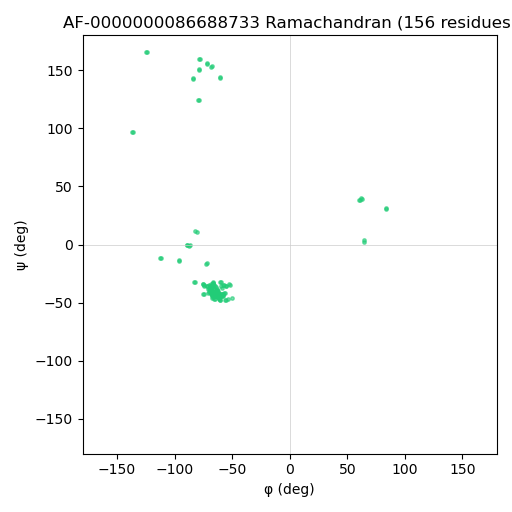4 30 LYS B N 1
ATOM 907 C CA . LYS B 1 30 ? -12.617 -7.773 4.906 1 96.44 30 LYS B CA 1
ATOM 908 C C . LYS B 1 30 ? -12.953 -8.102 3.451 1 96.44 30 LYS B C 1
ATOM 910 O O . LYS B 1 30 ? -12.141 -8.695 2.74 1 96.44 30 LYS B O 1
ATOM 915 N N . SER B 1 31 ? -14.047 -7.66 3.047 1 95.81 31 SER B N 1
ATOM 916 C CA . SER B 1 31 ? -14.5 -7.992 1.699 1 95.81 31 SER B CA 1
ATOM 917 C C . SER B 1 31 ? -13.555 -7.43 0.644 1 95.81 31 SER B C 1
ATOM 919 O O . SER B 1 31 ? -13.242 -8.102 -0.34 1 95.81 31 SER B O 1
ATOM 921 N N . THR B 1 32 ? -13.117 -6.238 0.865 1 94.75 32 THR B N 1
ATOM 922 C CA . THR B 1 32 ? -12.203 -5.594 -0.071 1 94.75 32 THR B CA 1
ATOM 923 C C . THR B 1 32 ? -10.898 -6.387 -0.189 1 94.75 32 THR B C 1
ATOM 925 O O . THR B 1 32 ? -10.43 -6.652 -1.297 1 94.75 32 THR B O 1
ATOM 928 N N . VAL B 1 33 ? -10.383 -6.789 0.886 1 96.75 33 VAL B N 1
ATOM 929 C CA . VAL B 1 33 ? -9.102 -7.48 0.916 1 96.75 3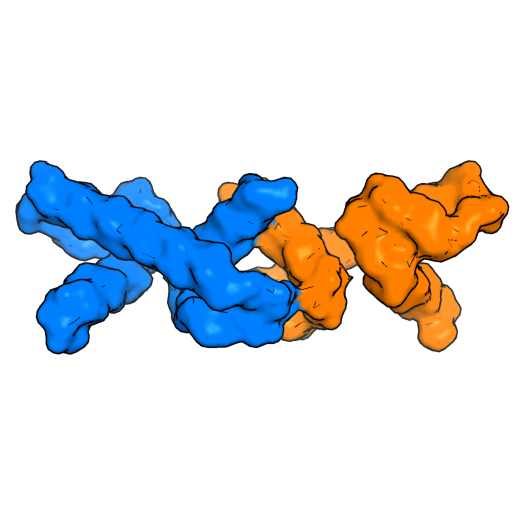3 VAL B CA 1
ATOM 930 C C . VAL B 1 33 ? -9.25 -8.875 0.313 1 96.75 33 VAL B C 1
ATOM 932 O O . VAL B 1 33 ? -8.445 -9.281 -0.527 1 96.75 33 VAL B O 1
ATOM 935 N N . TYR B 1 34 ? -10.289 -9.523 0.615 1 95.69 34 TYR B N 1
ATOM 93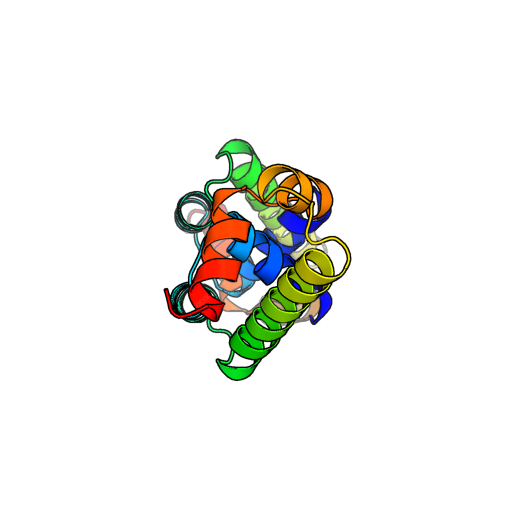6 C CA . TYR B 1 34 ? -10.461 -10.891 0.131 1 95.69 34 TYR B CA 1
ATOM 937 C C . TYR B 1 34 ? -10.836 -10.898 -1.347 1 95.69 34 TYR B C 1
ATOM 939 O O . TYR B 1 34 ? -10.422 -11.789 -2.094 1 95.69 34 TYR B O 1
ATOM 947 N N . ASP B 1 35 ? -11.594 -9.891 -1.76 1 94.62 35 ASP B N 1
ATOM 948 C CA . ASP B 1 35 ? -11.914 -9.781 -3.182 1 94.62 35 ASP B CA 1
ATOM 949 C C . ASP B 1 35 ? -10.641 -9.617 -4.012 1 94.62 35 ASP B C 1
ATOM 951 O O . ASP B 1 35 ? -10.477 -10.281 -5.035 1 94.62 35 ASP B O 1
ATOM 955 N N . GLN B 1 36 ? -9.812 -8.781 -3.531 1 94.62 36 GLN B N 1
ATOM 956 C CA . GLN B 1 36 ? -8.57 -8.539 -4.258 1 94.62 36 GLN B CA 1
ATOM 957 C C . GLN B 1 36 ? -7.652 -9.758 -4.203 1 94.62 36 GLN B C 1
ATOM 959 O O . GLN B 1 36 ? -6.93 -10.039 -5.16 1 94.62 36 GLN B O 1
ATOM 964 N N . THR B 1 37 ? -7.598 -10.414 -3.105 1 94.06 37 THR B N 1
ATOM 965 C CA . THR B 1 37 ? -6.805 -11.625 -2.971 1 94.06 37 THR B CA 1
ATOM 966 C C . THR B 1 37 ? -7.297 -12.711 -3.928 1 94.06 37 THR B C 1
ATOM 968 O O . THR B 1 37 ? -6.5 -13.359 -4.602 1 94.06 37 THR B O 1
ATOM 971 N N . ASP B 1 38 ? -8.617 -12.828 -3.984 1 93.06 38 ASP B N 1
ATOM 972 C CA . ASP B 1 38 ? -9.211 -13.82 -4.883 1 93.06 38 ASP B CA 1
ATOM 973 C C . ASP B 1 38 ? -8.883 -13.5 -6.34 1 93.06 38 ASP B C 1
ATOM 975 O O . ASP B 1 38 ? -8.617 -14.398 -7.133 1 93.06 38 ASP B O 1
ATOM 979 N N . GLU B 1 39 ? -8.953 -12.266 -6.641 1 93.31 39 GLU B N 1
ATOM 980 C CA . GLU B 1 39 ? -8.617 -11.844 -8 1 93.31 39 GLU B CA 1
ATOM 981 C C . GLU B 1 39 ? -7.164 -12.18 -8.336 1 93.31 39 GLU B C 1
ATOM 983 O O . GLU B 1 39 ? -6.871 -12.617 -9.453 1 93.31 39 GLU B O 1
ATOM 988 N N . PHE B 1 40 ? -6.32 -11.914 -7.398 1 93.62 40 PHE B N 1
ATOM 989 C CA . PHE B 1 40 ? -4.91 -12.234 -7.578 1 93.62 40 PHE B CA 1
ATOM 990 C C . PHE B 1 40 ? -4.715 -13.727 -7.789 1 93.62 40 PHE B C 1
ATOM 992 O O . PHE B 1 40 ? -4.008 -14.141 -8.711 1 93.62 40 PHE B O 1
ATOM 999 N N . VAL B 1 41 ? -5.297 -14.523 -7.008 1 92.62 41 VAL B N 1
ATOM 1000 C CA . VAL B 1 41 ? -5.176 -15.969 -7.094 1 92.62 41 VAL B CA 1
ATOM 1001 C C . VAL B 1 41 ? -5.699 -16.453 -8.445 1 92.62 41 VAL B C 1
ATOM 1003 O O . VAL B 1 41 ? -5.074 -17.297 -9.102 1 92.62 41 VAL B O 1
ATOM 1006 N N . ALA B 1 42 ? -6.797 -15.898 -8.844 1 93 42 ALA B N 1
ATOM 1007 C CA . ALA B 1 42 ? -7.395 -16.281 -10.125 1 93 42 ALA B CA 1
ATOM 1008 C C . ALA B 1 42 ? -6.465 -15.945 -11.289 1 93 42 ALA B C 1
ATOM 1010 O O . ALA B 1 42 ? -6.348 -16.719 -12.242 1 93 42 ALA B O 1
ATOM 1011 N N . GLU B 1 43 ? -5.867 -14.828 -11.172 1 93 43 GLU B N 1
ATOM 1012 C CA . GLU B 1 43 ? -4.941 -14.414 -12.219 1 93 43 GLU B CA 1
ATOM 1013 C C . GLU B 1 43 ? -3.73 -15.344 -12.289 1 93 43 GLU B C 1
ATOM 1015 O O . GLU B 1 43 ? -3.283 -15.711 -13.375 1 93 43 GLU B O 1
ATOM 1020 N N . VAL B 1 44 ? -3.172 -15.633 -11.18 1 92.56 44 VAL B N 1
ATOM 1021 C CA . VAL B 1 44 ? -2.023 -16.531 -11.125 1 92.56 44 VAL B CA 1
ATOM 1022 C C . VAL B 1 44 ? -2.391 -17.875 -11.734 1 92.56 44 VAL B C 1
ATOM 1024 O O . VAL B 1 44 ? -1.639 -18.422 -12.539 1 92.56 44 VAL B O 1
ATOM 1027 N N . LYS B 1 45 ? -3.525 -18.328 -11.391 1 90.38 45 LYS B N 1
ATOM 1028 C CA . LYS B 1 45 ? -3.98 -19.625 -11.891 1 90.38 45 LYS B CA 1
ATOM 1029 C C . LYS B 1 45 ? -4.215 -19.578 -13.398 1 90.38 45 LYS B C 1
ATOM 1031 O O . LYS B 1 45 ? -3.871 -20.516 -14.109 1 90.38 45 LYS B O 1
ATOM 1036 N N . ARG B 1 46 ? -4.844 -18.562 -13.773 1 92.06 46 ARG B N 1
ATOM 1037 C CA . ARG B 1 46 ? -5.105 -18.406 -15.203 1 92.06 46 ARG B CA 1
ATOM 1038 C C . ARG B 1 46 ? -3.811 -18.438 -16 1 92.06 46 ARG B C 1
ATOM 1040 O O . ARG B 1 46 ? -3.715 -19.156 -17 1 92.06 46 ARG B O 1
ATOM 1047 N N . LYS B 1 47 ? -2.889 -17.734 -15.578 1 91.81 47 LYS B N 1
ATOM 1048 C CA . LYS B 1 47 ? -1.604 -17.672 -16.266 1 91.81 47 LYS B CA 1
ATOM 1049 C C . LYS B 1 47 ? -0.877 -19.016 -16.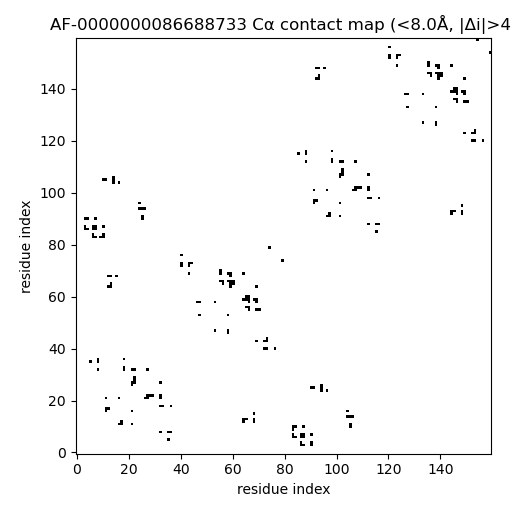203 1 91.81 47 LYS B C 1
ATOM 1051 O O . LYS B 1 47 ? -0.217 -19.406 -17.172 1 91.81 47 LYS B O 1
ATOM 1056 N N . ALA B 1 48 ? -0.927 -19.625 -15.039 1 88.94 48 ALA B N 1
ATOM 1057 C CA . ALA B 1 48 ? -0.325 -20.953 -14.883 1 88.94 48 ALA B CA 1
ATOM 1058 C C . ALA B 1 48 ? -0.966 -21.969 -15.828 1 88.94 48 ALA B C 1
ATOM 1060 O O . ALA B 1 48 ? -0.284 -22.844 -16.375 1 88.94 48 ALA B O 1
ATOM 1061 N N . ASN B 1 49 ? -2.229 -21.766 -16.094 1 89 49 ASN B N 1
ATOM 1062 C CA . ASN B 1 49 ? -2.973 -22.703 -16.938 1 89 49 ASN B CA 1
ATOM 1063 C C . ASN B 1 49 ? -2.762 -22.406 -18.406 1 89 49 ASN B C 1
ATOM 1065 O O . ASN B 1 49 ? -2.926 -23.297 -19.25 1 89 49 ASN B O 1
ATOM 1069 N N . GLU B 1 50 ? -2.586 -21.188 -18.703 1 89.88 50 GLU B N 1
ATOM 1070 C CA . GLU B 1 50 ? -2.34 -20.812 -20.094 1 89.88 50 GLU B CA 1
ATOM 1071 C C . GLU B 1 50 ? -1.088 -21.484 -20.641 1 89.88 50 GLU B C 1
ATOM 1073 O O . GLU B 1 50 ? -1.023 -21.812 -21.828 1 89.88 50 GLU B O 1
ATOM 1078 N N . ASP B 1 51 ? -0.058 -21.656 -19.828 1 83.81 51 ASP B N 1
ATOM 1079 C CA . ASP B 1 51 ? 1.152 -22.375 -20.203 1 83.81 51 ASP B CA 1
ATOM 1080 C C . ASP B 1 51 ? 1.606 -23.297 -19.078 1 83.81 51 ASP B C 1
ATOM 1082 O O . ASP B 1 51 ? 2.402 -22.906 -18.219 1 83.81 51 ASP B O 1
ATOM 1086 N N . ARG B 1 52 ? 1.254 -24.5 -19.156 1 79.31 52 ARG B N 1
ATOM 1087 C CA . ARG B 1 52 ? 1.485 -25.484 -18.109 1 79.31 52 ARG B CA 1
ATOM 1088 C C . ARG B 1 52 ? 2.961 -25.859 -18.031 1 79.31 52 ARG B C 1
ATOM 1090 O O . ARG B 1 52 ? 3.42 -26.375 -17.016 1 79.31 52 ARG B O 1
ATOM 1097 N N . ASN B 1 53 ? 3.641 -25.516 -19.047 1 83.12 53 ASN B N 1
ATOM 1098 C CA . ASN B 1 53 ? 5.062 -25.844 -19.078 1 83.12 53 ASN B CA 1
ATOM 1099 C C . ASN B 1 53 ? 5.902 -24.719 -18.453 1 83.12 53 ASN B C 1
ATOM 1101 O O . ASN B 1 53 ? 7.117 -24.859 -18.312 1 83.12 53 ASN B O 1
ATOM 1105 N N . LYS B 1 54 ? 5.199 -23.719 -18.047 1 85.31 54 LYS B N 1
ATOM 1106 C CA . LYS B 1 54 ? 5.91 -22.594 -17.469 1 85.31 54 LYS B CA 1
ATOM 1107 C C . LYS B 1 54 ? 6.309 -22.875 -16.016 1 85.31 54 LYS B C 1
ATOM 1109 O O . LYS B 1 54 ? 5.488 -23.328 -15.227 1 85.31 54 LYS B O 1
ATOM 1114 N N . SER B 1 55 ? 7.535 -22.75 -15.797 1 89 55 SER B N 1
ATOM 1115 C CA . SER B 1 55 ? 8.008 -22.938 -14.438 1 89 55 SER B CA 1
ATOM 1116 C C . SER B 1 55 ? 7.516 -21.812 -13.516 1 89 55 SER B C 1
ATOM 1118 O O . SER B 1 55 ? 7.141 -20.734 -13.984 1 89 55 SER B O 1
ATOM 1120 N N . CYS B 1 56 ? 7.391 -22.109 -12.25 1 88.88 56 CYS B N 1
ATOM 1121 C CA . CYS B 1 56 ? 7.027 -21.109 -11.242 1 88.88 56 CYS B CA 1
ATOM 1122 C C . CYS B 1 56 ? 7.938 -19.891 -11.328 1 88.88 56 CYS B C 1
ATOM 1124 O O . CYS B 1 56 ? 7.488 -18.766 -11.133 1 88.88 56 CYS B O 1
ATOM 1126 N N . ALA B 1 57 ? 9.18 -20.219 -11.672 1 91.69 57 ALA B N 1
ATOM 1127 C CA . ALA B 1 57 ? 10.156 -19.141 -11.75 1 91.69 57 ALA B CA 1
ATOM 1128 C C . ALA B 1 57 ? 9.836 -18.188 -12.898 1 91.69 57 ALA B C 1
ATOM 1130 O O . ALA B 1 57 ? 9.938 -16.969 -12.75 1 91.69 57 ALA B O 1
ATOM 1131 N N . LYS B 1 58 ? 9.469 -18.688 -14.008 1 93.25 58 LYS B N 1
ATOM 1132 C CA . LYS B 1 58 ? 9.125 -17.875 -15.164 1 93.25 58 LYS B CA 1
ATOM 1133 C C . LYS B 1 58 ? 7.836 -17.094 -14.93 1 93.25 58 LYS B C 1
ATOM 1135 O O . LYS B 1 58 ? 7.73 -15.922 -15.312 1 93.25 58 LYS B O 1
ATOM 1140 N N . LEU B 1 59 ? 6.848 -17.734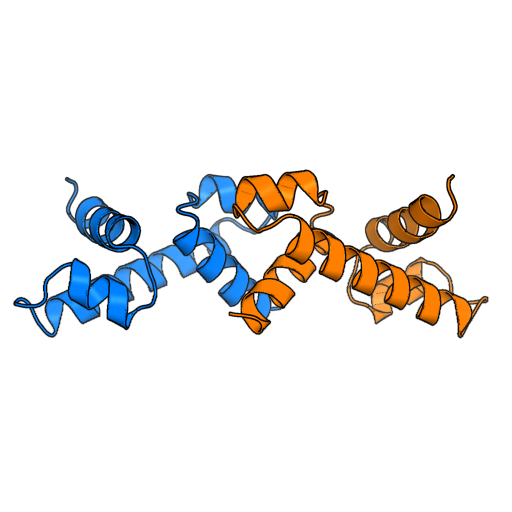 -14.359 1 93.31 59 LEU B N 1
ATOM 1141 C CA . LEU B 1 59 ? 5.59 -17.078 -14.031 1 93.31 59 LEU B CA 1
ATOM 1142 C C . LEU B 1 59 ? 5.812 -15.93 -13.055 1 93.31 59 LEU B C 1
ATOM 1144 O O . LEU B 1 59 ? 5.238 -14.852 -13.219 1 93.31 59 LEU B O 1
ATOM 1148 N N . ALA B 1 60 ? 6.613 -16.188 -12.07 1 93.94 60 ALA B N 1
ATOM 1149 C CA . ALA B 1 60 ? 6.945 -15.18 -11.07 1 93.94 60 ALA B CA 1
ATOM 1150 C C . ALA B 1 60 ? 7.586 -13.953 -11.711 1 93.94 60 ALA B C 1
ATOM 1152 O O . ALA B 1 60 ? 7.215 -12.82 -11.414 1 93.94 60 ALA B O 1
ATOM 1153 N N . ALA B 1 61 ? 8.484 -14.203 -12.648 1 93.88 61 ALA B N 1
ATOM 1154 C CA . ALA B 1 61 ? 9.164 -13.117 -13.336 1 93.88 61 ALA B CA 1
ATOM 1155 C C . ALA B 1 61 ? 8.188 -12.312 -14.195 1 93.88 61 ALA B C 1
ATOM 1157 O O . ALA B 1 61 ? 8.25 -11.086 -14.227 1 93.88 61 ALA B O 1
ATOM 1158 N N . GLU B 1 62 ? 7.34 -12.953 -14.82 1 92.25 62 GLU B N 1
ATOM 1159 C CA . GLU B 1 62 ? 6.363 -12.305 -15.688 1 92.25 62 GLU B CA 1
ATOM 1160 C C . GLU B 1 62 ? 5.402 -11.438 -14.883 1 92.25 62 GLU B C 1
ATOM 1162 O O . GLU B 1 62 ? 4.965 -10.383 -15.359 1 92.25 62 GLU B O 1
ATOM 1167 N N . MET B 1 63 ? 5.098 -11.859 -13.734 1 92.25 63 MET B N 1
ATOM 1168 C CA . MET B 1 63 ? 4.086 -11.172 -12.945 1 92.25 63 MET B CA 1
ATOM 1169 C C . MET B 1 63 ? 4.727 -10.188 -11.969 1 92.25 63 MET B C 1
ATOM 1171 O O . MET B 1 63 ? 4.039 -9.352 -11.375 1 92.25 63 MET B O 1
ATOM 1175 N N . GLY B 1 64 ? 5.973 -10.312 -11.812 1 91.38 64 GLY B N 1
ATOM 1176 C CA . GLY B 1 64 ? 6.668 -9.383 -10.938 1 91.38 64 GLY B CA 1
ATOM 1177 C C . GLY B 1 64 ? 6.598 -9.773 -9.469 1 91.38 64 GLY B C 1
ATOM 1178 O O . GLY B 1 64 ? 6.512 -8.906 -8.594 1 91.38 64 GLY B O 1
ATOM 1179 N N . TYR B 1 65 ? 6.531 -11.039 -9.211 1 93.75 65 TYR B N 1
ATOM 1180 C CA . TYR B 1 65 ? 6.496 -11.555 -7.852 1 93.75 65 TYR B CA 1
ATOM 1181 C C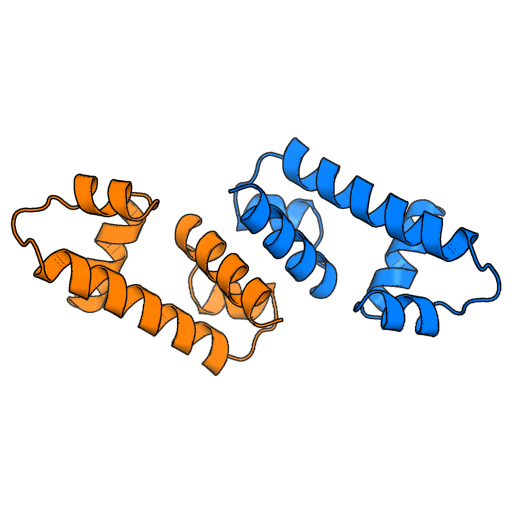 . TYR B 1 65 ? 7.629 -12.547 -7.613 1 93.75 65 TYR B C 1
ATOM 1183 O O . TYR B 1 65 ? 8.312 -12.953 -8.555 1 93.75 65 TYR B O 1
ATOM 1191 N N . SER B 1 66 ? 7.867 -12.836 -6.363 1 92.69 66 SER B N 1
ATOM 1192 C CA . SER B 1 66 ? 8.852 -13.867 -6.051 1 92.69 66 SER B CA 1
ATOM 1193 C C . SER B 1 66 ? 8.32 -15.258 -6.398 1 92.69 66 SER B C 1
ATOM 1195 O O . SER B 1 66 ? 7.105 -15.469 -6.457 1 92.69 66 SER B O 1
ATOM 1197 N N . LYS B 1 67 ? 9.25 -16.141 -6.613 1 92.69 67 LYS B N 1
ATOM 1198 C CA . LYS B 1 67 ? 8.875 -17.531 -6.84 1 92.69 67 LYS B CA 1
ATOM 1199 C C . LYS B 1 67 ? 8.07 -18.078 -5.664 1 92.69 67 LYS B C 1
ATOM 1201 O O . LYS B 1 67 ? 7.117 -18.828 -5.859 1 92.69 67 LYS B O 1
ATOM 1206 N N . GLN B 1 68 ? 8.43 -17.625 -4.516 1 90.69 68 GLN B N 1
ATOM 1207 C CA . GLN B 1 68 ? 7.762 -18.109 -3.311 1 90.69 68 GLN B CA 1
ATOM 1208 C C . GLN B 1 68 ? 6.309 -17.641 -3.27 1 90.69 68 GLN B C 1
ATOM 1210 O O . GLN B 1 68 ? 5.414 -18.406 -2.912 1 90.69 68 GLN B O 1
ATOM 1215 N N . THR B 1 69 ? 6.113 -16.422 -3.648 1 91.12 69 THR B N 1
ATOM 1216 C CA . THR B 1 69 ? 4.766 -15.867 -3.662 1 91.12 69 THR B CA 1
ATOM 1217 C C . THR B 1 69 ? 3.869 -16.641 -4.629 1 91.12 69 THR B C 1
ATOM 1219 O O . THR B 1 69 ? 2.736 -16.984 -4.289 1 91.12 69 THR B O 1
ATOM 1222 N N . ILE B 1 70 ? 4.371 -16.906 -5.812 1 92.81 70 ILE B N 1
ATOM 1223 C CA . ILE B 1 70 ? 3.619 -17.609 -6.848 1 92.81 70 ILE B CA 1
ATOM 1224 C C . ILE B 1 70 ? 3.387 -19.062 -6.426 1 92.81 70 ILE B C 1
ATOM 1226 O O . ILE B 1 70 ? 2.268 -19.578 -6.523 1 92.81 70 ILE B O 1
ATOM 1230 N N . ALA B 1 71 ? 4.41 -19.703 -5.867 1 89.44 71 ALA B N 1
ATOM 1231 C CA . ALA B 1 71 ? 4.312 -21.094 -5.434 1 89.44 71 ALA B CA 1
ATOM 1232 C C . ALA B 1 71 ? 3.291 -21.25 -4.312 1 89.44 71 ALA B C 1
ATOM 1234 O O . ALA B 1 71 ? 2.465 -22.156 -4.336 1 89.44 71 ALA B O 1
ATOM 1235 N N . ASN B 1 72 ? 3.348 -20.359 -3.383 1 87.31 72 ASN B N 1
ATOM 1236 C CA . ASN B 1 72 ? 2.402 -20.375 -2.273 1 87.31 72 ASN B CA 1
ATOM 1237 C C . ASN B 1 72 ? 0.966 -20.203 -2.754 1 87.31 72 ASN B C 1
ATOM 1239 O O . ASN B 1 72 ? 0.04 -20.797 -2.207 1 87.31 72 ASN B O 1
ATOM 1243 N N . THR B 1 73 ? 0.833 -19.344 -3.646 1 88.81 73 THR B N 1
ATOM 1244 C CA . THR B 1 73 ? -0.491 -19.062 -4.188 1 88.81 73 THR B CA 1
ATOM 1245 C C . THR B 1 73 ? -1.042 -20.266 -4.934 1 88.81 73 THR B C 1
ATOM 1247 O O . THR B 1 73 ? -2.213 -20.625 -4.773 1 88.81 73 THR B O 1
ATOM 1250 N N . ILE B 1 74 ? -0.225 -20.859 -5.66 1 84.44 74 ILE B N 1
ATOM 1251 C CA . ILE B 1 74 ? -0.631 -22.031 -6.434 1 84.44 74 ILE B CA 1
ATOM 1252 C C . ILE B 1 74 ? -0.929 -23.203 -5.488 1 84.44 74 ILE B C 1
ATOM 1254 O O . ILE B 1 74 ? -1.911 -23.922 -5.672 1 84.44 74 ILE B O 1
ATOM 1258 N N . ASN B 1 75 ? -0.102 -23.281 -4.445 1 80.25 75 ASN B N 1
ATOM 1259 C CA . ASN B 1 75 ? -0.265 -24.375 -3.502 1 80.25 75 ASN B CA 1
ATOM 1260 C C . ASN B 1 75 ? -1.485 -24.172 -2.607 1 80.25 75 ASN B C 1
ATOM 1262 O O . ASN B 1 75 ? -2.139 -25.141 -2.211 1 80.25 75 ASN B O 1
ATOM 1266 N N . ARG B 1 76 ? -1.646 -22.969 -2.164 1 68.81 76 ARG B N 1
ATOM 1267 C CA . ARG B 1 76 ? -2.826 -22.672 -1.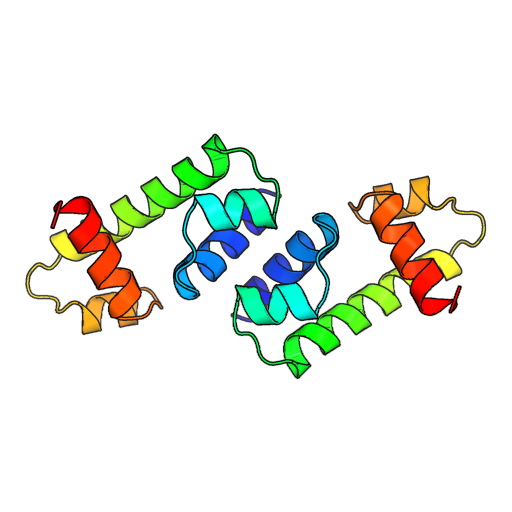355 1 68.81 76 ARG B CA 1
ATOM 1268 C C . ARG B 1 76 ? -4.102 -23.094 -2.08 1 68.81 76 ARG B C 1
ATOM 1270 O O . ARG B 1 76 ? -5.035 -23.609 -1.461 1 68.81 76 ARG B O 1
ATOM 1277 N N . ASP B 1 77 ? -4.07 -22.719 -3.213 1 59.12 77 ASP B N 1
ATOM 1278 C CA . ASP B 1 77 ? -5.25 -23.094 -3.982 1 59.12 77 ASP B CA 1
ATOM 1279 C C . ASP B 1 77 ? -5.328 -24.609 -4.16 1 59.12 77 ASP B C 1
ATOM 1281 O O . ASP B 1 77 ? -6.422 -25.172 -4.266 1 59.12 77 ASP B O 1
ATOM 1285 N N . LEU B 1 78 ? -4.168 -25.125 -4.242 1 52 78 LEU B N 1
ATOM 1286 C CA . LEU B 1 78 ? -4.191 -26.562 -4.477 1 52 78 LEU B CA 1
ATOM 1287 C C . LEU B 1 78 ? -4.395 -27.328 -3.17 1 52 78 LEU B C 1
ATOM 1289 O O . LEU B 1 78 ? -4.633 -28.531 -3.18 1 52 78 LEU B O 1
ATOM 1293 N N . GLY B 1 79 ? -4.738 -26.609 -2.145 1 47.97 79 GLY B N 1
ATOM 1294 C CA . GLY B 1 79 ? -4.965 -27.344 -0.909 1 47.97 79 GLY B CA 1
ATOM 1295 C C . GLY B 1 79 ? -3.719 -28.016 -0.381 1 47.97 79 GLY B C 1
ATOM 1296 O O . GLY B 1 79 ? -3.809 -28.984 0.391 1 47.97 79 GLY B O 1
ATOM 1297 N N . TYR B 1 80 ? -2.637 -27.844 -0.959 1 38.94 80 TYR B N 1
ATOM 1298 C CA . TYR B 1 80 ? -1.511 -28.609 -0.422 1 38.94 80 TYR B CA 1
ATOM 1299 C C . TYR B 1 80 ? -0.91 -27.906 0.789 1 38.94 80 TYR B C 1
ATOM 1301 O O . TYR B 1 80 ? -0.997 -26.672 0.908 1 38.94 80 TYR B O 1
#

Solvent-accessible surface area (backbone atoms only — not comparable to full-atom values): 8828 Å² total; per-residue (Å²): 107,71,66,36,51,52,30,36,50,54,50,33,47,65,45,64,52,50,67,66,56,50,29,68,63,52,67,48,58,64,65,62,49,49,52,51,50,50,51,50,49,50,49,54,48,50,55,46,62,75,41,72,84,57,48,57,59,56,52,11,61,75,70,71,41,48,45,64,50,48,46,48,50,55,30,56,72,63,68,100,108,69,66,36,52,52,30,35,49,52,50,33,46,63,44,66,52,50,66,67,54,50,29,69,64,55,68,48,59,65,65,60,50,50,52,52,49,50,51,50,49,50,49,53,49,49,55,47,64,75,40,73,84,56,47,56,60,57,52,9,62,74,71,72,40,48,45,64,49,48,48,49,49,56,32,57,73,62,67,100